Protein AF-A0A0S8E858-F1 (afdb_monomer_lite)

pLDDT: mean 87.92, std 16.86, range [40.94, 98.69]

Structure (mmCIF, N/CA/C/O backbone):
data_AF-A0A0S8E858-F1
#
_entry.id   AF-A0A0S8E858-F1
#
loop_
_atom_site.group_PDB
_atom_site.id
_atom_site.type_symbol
_atom_site.label_atom_id
_atom_site.label_alt_id
_atom_site.label_comp_id
_atom_site.label_asym_id
_atom_site.label_entity_id
_atom_site.label_seq_id
_atom_site.pdbx_PDB_ins_code
_atom_site.Cartn_x
_atom_site.Cartn_y
_atom_site.Cartn_z
_atom_site.occupancy
_atom_site.B_iso_or_equiv
_atom_site.auth_seq_id
_atom_site.auth_comp_id
_atom_site.auth_asym_id
_atom_site.auth_atom_id
_atom_site.pdbx_PDB_model_num
ATOM 1 N N . MET A 1 1 ? -6.297 26.093 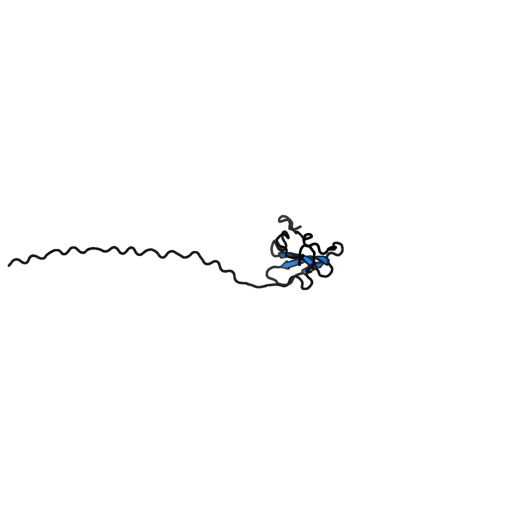101.842 1.00 42.41 1 MET A N 1
ATOM 2 C CA . MET A 1 1 ? -5.164 25.471 101.126 1.00 42.41 1 MET A CA 1
ATOM 3 C C . MET A 1 1 ? -5.363 25.752 99.640 1.00 42.41 1 MET A C 1
ATOM 5 O O . MET A 1 1 ? -6.339 25.282 99.077 1.00 42.41 1 MET A O 1
ATOM 9 N N . ARG A 1 2 ? -4.563 26.661 99.063 1.00 40.94 2 ARG A N 1
ATOM 10 C CA . ARG A 1 2 ? -4.652 27.088 97.653 1.00 40.94 2 ARG A CA 1
ATOM 11 C C . ARG A 1 2 ? -3.874 26.099 96.784 1.00 40.94 2 ARG A C 1
ATOM 13 O O . ARG A 1 2 ? -2.718 25.838 97.096 1.00 40.94 2 ARG A O 1
ATOM 20 N N . LEU A 1 3 ? -4.465 25.610 95.697 1.00 43.00 3 LEU A N 1
ATOM 21 C CA . LEU A 1 3 ? -3.746 24.898 94.638 1.00 43.00 3 LEU A CA 1
ATOM 22 C C . LEU A 1 3 ? -4.048 25.580 93.300 1.00 43.00 3 LEU A C 1
ATOM 24 O O . LEU A 1 3 ? -5.160 25.518 92.786 1.00 43.00 3 LEU A O 1
ATOM 28 N N . ASN A 1 4 ? -3.035 26.281 92.789 1.00 42.19 4 ASN A N 1
ATOM 29 C CA . ASN A 1 4 ? -3.003 26.901 91.470 1.00 42.19 4 ASN A CA 1
ATOM 30 C C . ASN A 1 4 ? -2.772 25.813 90.408 1.00 42.19 4 ASN A C 1
ATOM 32 O O . ASN A 1 4 ? -1.700 25.208 90.382 1.00 42.19 4 ASN A O 1
ATOM 36 N N . GLY A 1 5 ? -3.734 25.596 89.511 1.00 45.38 5 GLY A N 1
ATOM 37 C CA . GLY A 1 5 ? -3.551 24.784 88.306 1.00 45.38 5 GLY A CA 1
ATOM 38 C C . GLY A 1 5 ? -3.101 25.661 87.139 1.00 45.38 5 GLY A C 1
ATOM 39 O O . GLY A 1 5 ? -3.844 26.533 86.699 1.00 45.38 5 GLY A O 1
ATOM 40 N N . LYS A 1 6 ? -1.871 25.461 86.656 1.00 45.91 6 LYS A N 1
ATOM 41 C CA . LYS A 1 6 ? -1.329 26.135 85.466 1.00 45.91 6 LYS A CA 1
ATOM 42 C C . LYS A 1 6 ? -2.071 25.639 84.216 1.00 45.91 6 LYS A C 1
ATOM 44 O O . LYS A 1 6 ? -2.091 24.437 83.969 1.00 45.91 6 LYS A O 1
ATOM 49 N N . LEU A 1 7 ? -2.636 26.549 83.417 1.00 46.62 7 LEU A N 1
ATOM 50 C CA . LEU A 1 7 ? -3.101 26.233 82.063 1.00 46.62 7 LEU A CA 1
ATOM 51 C C . LEU A 1 7 ? -1.883 25.976 81.163 1.00 46.62 7 LEU A C 1
ATOM 53 O O . LEU A 1 7 ? -1.105 26.891 80.896 1.00 46.62 7 LEU A O 1
ATOM 57 N N . ALA A 1 8 ? -1.713 24.737 80.705 1.00 49.47 8 ALA A N 1
ATOM 58 C CA . ALA A 1 8 ? -0.777 24.396 79.640 1.00 49.47 8 ALA A CA 1
ATOM 59 C C . ALA A 1 8 ? -1.490 24.577 78.289 1.00 49.47 8 ALA A C 1
ATOM 61 O O . ALA A 1 8 ? -2.446 23.865 77.988 1.00 49.47 8 ALA A O 1
ATOM 62 N N . GLY A 1 9 ? -1.056 25.562 77.500 1.00 46.19 9 GLY A N 1
ATOM 63 C CA . GLY A 1 9 ? -1.545 25.776 76.138 1.00 46.19 9 GLY A CA 1
ATOM 64 C C . GLY A 1 9 ? -1.097 24.639 75.220 1.00 46.19 9 GLY A C 1
ATOM 65 O O . GLY A 1 9 ? 0.095 24.357 75.114 1.00 46.19 9 GLY A O 1
ATOM 66 N N . ILE A 1 10 ? -2.055 23.978 74.573 1.00 56.50 10 ILE A N 1
ATOM 67 C CA . ILE A 1 10 ? -1.805 22.924 73.588 1.00 56.50 10 ILE A CA 1
ATOM 68 C C . ILE A 1 10 ? -1.491 23.596 72.248 1.00 56.50 10 ILE A C 1
ATOM 70 O O . ILE A 1 10 ? -2.336 24.277 71.671 1.00 56.50 10 ILE A O 1
ATOM 74 N N . LEU A 1 11 ? -0.268 23.403 71.758 1.00 46.50 11 LEU A N 1
ATOM 75 C CA . LEU A 1 11 ? 0.153 23.790 70.415 1.00 46.50 11 LEU A CA 1
ATOM 76 C C . LEU A 1 11 ? -0.485 22.810 69.414 1.00 46.50 11 LEU A C 1
ATOM 78 O O . LEU A 1 11 ? -0.057 21.661 69.312 1.00 46.50 11 LEU A O 1
ATOM 82 N N . GLN A 1 12 ? -1.533 23.228 68.701 1.00 49.75 12 GLN A N 1
ATOM 83 C CA . GLN A 1 12 ? -2.085 22.438 67.598 1.00 49.75 12 GLN A CA 1
ATOM 84 C C . GLN A 1 12 ? -1.140 22.516 66.394 1.00 49.75 12 GLN A C 1
ATOM 86 O O . GLN A 1 12 ? -1.041 23.540 65.721 1.00 49.75 12 GLN A O 1
ATOM 91 N N . LEU A 1 13 ? -0.438 21.414 66.130 1.00 47.97 13 LEU A N 1
ATOM 92 C CA . LEU A 1 13 ? 0.310 21.202 64.898 1.00 47.97 13 LEU A CA 1
ATOM 93 C C . LEU A 1 13 ? -0.673 20.751 63.808 1.00 47.97 13 LEU A C 1
ATOM 95 O O . LEU A 1 13 ? -1.079 19.590 63.769 1.00 47.97 13 LEU A O 1
ATOM 99 N N . THR A 1 14 ? -1.082 21.668 62.935 1.00 58.53 14 THR A N 1
ATOM 100 C CA . THR A 1 14 ? -1.925 21.338 61.781 1.00 58.53 14 THR A CA 1
ATOM 101 C C . THR A 1 14 ? -1.076 20.634 60.724 1.00 58.53 14 THR A C 1
ATOM 103 O O . THR A 1 14 ? -0.283 21.263 60.025 1.00 58.53 14 THR A O 1
ATOM 106 N N . LEU A 1 15 ? -1.225 19.314 60.615 1.00 56.78 15 LEU A N 1
ATOM 107 C CA . LEU A 1 15 ? -0.598 18.520 59.564 1.00 56.78 15 LEU A CA 1
ATOM 108 C C . LEU A 1 15 ? -1.357 18.761 58.246 1.00 56.78 15 LEU A C 1
ATOM 110 O O . LEU A 1 15 ? -2.471 18.273 58.062 1.00 56.78 15 LEU A O 1
ATOM 114 N N . LEU A 1 16 ? -0.768 19.532 57.330 1.00 61.25 16 LEU A N 1
ATOM 115 C CA . LEU A 1 16 ? -1.244 19.640 55.949 1.00 61.25 16 LEU A CA 1
ATOM 116 C C . LEU A 1 16 ? -0.956 18.312 55.239 1.00 61.25 16 LEU A C 1
ATOM 118 O O . LEU A 1 16 ? 0.151 18.079 54.758 1.00 61.25 16 LEU A O 1
ATOM 122 N N . ILE A 1 17 ? -1.948 17.423 55.196 1.00 67.69 17 ILE A N 1
ATOM 123 C CA . ILE A 1 17 ? -1.894 16.227 54.356 1.00 67.69 17 ILE A CA 1
ATOM 124 C C . ILE A 1 17 ? -2.017 16.710 52.908 1.00 67.69 17 ILE A C 1
ATOM 126 O O . ILE A 1 17 ? -3.101 17.071 52.451 1.00 67.69 17 ILE A O 1
ATOM 130 N N . GLY A 1 18 ? -0.889 16.778 52.199 1.00 65.88 18 GLY A N 1
ATOM 131 C CA . GLY A 1 18 ? -0.877 17.058 50.768 1.00 65.88 18 GLY A CA 1
ATOM 132 C C . GLY A 1 18 ? -1.709 16.007 50.037 1.00 65.88 18 GLY A C 1
ATOM 133 O O . GLY A 1 18 ? -1.444 14.813 50.168 1.00 65.88 18 GLY A O 1
ATOM 134 N N . ALA A 1 19 ? -2.733 16.441 49.299 1.00 71.44 19 ALA A N 1
ATOM 135 C CA . ALA A 1 19 ? -3.526 15.539 48.476 1.00 71.44 19 ALA A CA 1
ATOM 136 C C . ALA A 1 19 ? -2.595 14.786 47.505 1.00 71.44 19 ALA A C 1
ATOM 138 O O . ALA A 1 19 ? -1.725 15.420 46.894 1.00 71.44 19 ALA A O 1
ATOM 139 N N . PRO A 1 20 ? -2.740 13.457 47.350 1.00 66.75 20 PRO A N 1
ATOM 140 C CA . PRO A 1 20 ? -1.937 12.718 46.393 1.00 66.75 20 PRO A CA 1
ATOM 141 C C . PRO A 1 20 ? -2.198 13.295 45.002 1.00 66.75 20 PRO A C 1
ATOM 143 O O . PRO A 1 20 ? -3.338 13.379 44.544 1.00 66.75 20 PRO A O 1
ATOM 146 N N . ARG A 1 21 ? -1.131 13.729 44.332 1.00 72.12 21 ARG A N 1
ATOM 147 C CA . ARG A 1 21 ? -1.198 14.142 42.933 1.00 72.12 21 ARG A CA 1
ATOM 148 C C . ARG A 1 21 ? -1.576 12.899 42.127 1.00 72.12 21 ARG A C 1
ATOM 150 O O . ARG A 1 21 ? -0.797 11.949 42.101 1.00 72.12 21 ARG A O 1
ATOM 157 N N . LEU A 1 22 ? -2.755 12.885 41.499 1.00 71.69 22 LEU A N 1
ATOM 158 C CA . LEU A 1 22 ? -3.079 11.843 40.524 1.00 71.69 22 LEU A CA 1
ATOM 159 C C . LEU A 1 22 ? -1.981 11.866 39.453 1.00 71.69 22 LEU A C 1
ATOM 161 O O . LEU A 1 22 ? -1.743 12.904 38.827 1.00 71.69 22 LEU A O 1
ATOM 165 N N . ALA A 1 23 ? -1.284 10.746 39.278 1.00 75.25 23 ALA A N 1
ATOM 166 C CA . ALA A 1 23 ? -0.410 10.575 38.130 1.00 75.25 23 ALA A CA 1
ATOM 167 C C . ALA A 1 23 ? -1.260 10.706 36.851 1.00 75.25 23 ALA A C 1
ATOM 169 O O . ALA A 1 23 ? -2.421 10.280 36.860 1.00 75.25 23 ALA A O 1
ATOM 170 N N . PRO A 1 24 ? -0.732 11.303 35.767 1.00 78.19 24 PRO A N 1
ATOM 171 C CA . PRO A 1 24 ? -1.422 11.262 34.485 1.00 78.19 24 PRO A CA 1
ATOM 172 C C . PRO A 1 24 ? -1.713 9.801 34.134 1.00 78.19 24 PRO A C 1
ATOM 174 O O . PRO A 1 24 ? -0.887 8.924 34.397 1.00 78.19 24 PRO A O 1
ATOM 177 N N . ALA A 1 25 ? -2.900 9.538 33.586 1.00 78.50 25 ALA A N 1
ATOM 178 C CA . ALA A 1 25 ? -3.249 8.206 33.116 1.00 78.50 25 ALA A CA 1
ATOM 179 C C . ALA A 1 25 ? -2.159 7.718 32.148 1.00 78.50 25 ALA A C 1
ATOM 181 O O . ALA A 1 25 ? -1.846 8.400 31.172 1.00 78.50 25 ALA A O 1
ATOM 182 N N . ASP A 1 26 ? -1.558 6.568 32.453 1.00 88.00 26 ASP A N 1
ATOM 183 C CA . ASP A 1 26 ? -0.533 5.959 31.609 1.00 88.00 26 ASP A CA 1
ATOM 184 C C . ASP A 1 26 ? -1.204 5.461 30.323 1.00 88.00 26 ASP A C 1
ATOM 186 O O . ASP A 1 26 ? -2.059 4.570 30.363 1.00 88.00 26 ASP A O 1
ATOM 190 N N . PHE A 1 27 ? -0.877 6.076 29.185 1.00 88.56 27 PHE A N 1
ATOM 191 C CA . PHE A 1 27 ? -1.389 5.637 27.894 1.00 88.56 27 PHE A CA 1
ATOM 192 C C . PHE A 1 27 ? -0.734 4.302 27.536 1.00 88.56 27 PHE A C 1
ATOM 194 O O . PHE A 1 27 ? 0.475 4.227 27.318 1.00 88.56 27 PHE A O 1
ATOM 201 N N . ARG A 1 28 ? -1.539 3.239 27.452 1.00 90.56 28 ARG A N 1
ATOM 202 C CA . ARG A 1 28 ? -1.077 1.909 27.047 1.00 90.56 28 ARG A CA 1
ATOM 203 C C . ARG A 1 28 ? -1.684 1.523 25.708 1.00 90.56 28 ARG A C 1
ATOM 205 O O . ARG A 1 28 ? -2.897 1.572 25.535 1.00 90.56 28 ARG A O 1
ATOM 212 N N . ALA A 1 29 ? -0.833 1.062 24.801 1.00 92.44 29 ALA A N 1
ATOM 213 C CA . ALA A 1 29 ? -1.239 0.357 23.597 1.00 92.44 29 ALA A CA 1
ATOM 214 C C . ALA A 1 29 ? -0.875 -1.126 23.743 1.00 92.44 29 ALA A C 1
ATOM 216 O O . ALA A 1 29 ? 0.231 -1.460 24.168 1.00 92.44 29 ALA A O 1
ATOM 217 N N . ALA A 1 30 ? -1.801 -2.011 23.384 1.00 95.31 30 ALA A N 1
ATOM 218 C CA . ALA A 1 30 ? -1.559 -3.443 23.270 1.00 95.31 30 ALA A CA 1
ATOM 219 C C . ALA A 1 30 ? -1.911 -3.886 21.848 1.00 95.31 30 ALA A C 1
ATOM 221 O O . ALA A 1 30 ? -2.915 -3.445 21.287 1.00 95.31 30 ALA A O 1
ATOM 222 N N . LYS A 1 31 ? -1.088 -4.756 21.255 1.00 93.56 31 LYS A N 1
ATOM 223 C CA . LYS A 1 31 ? -1.401 -5.351 19.954 1.00 93.56 31 LYS A CA 1
ATOM 224 C C . LYS A 1 31 ? -2.622 -6.258 20.117 1.00 93.56 31 LYS A C 1
ATOM 226 O O . LYS A 1 31 ? -2.572 -7.209 20.890 1.00 93.56 31 LYS A O 1
ATOM 231 N N . VAL A 1 32 ? -3.689 -5.965 19.378 1.00 92.12 32 VAL A N 1
ATOM 232 C CA . VAL A 1 32 ? -4.923 -6.773 19.378 1.00 92.12 32 VAL A CA 1
ATOM 233 C C . VAL A 1 32 ? -4.918 -7.861 18.304 1.00 92.12 32 VAL A C 1
ATOM 235 O O . VAL A 1 32 ? -5.616 -8.857 18.442 1.00 92.12 32 VAL A O 1
ATOM 238 N N . GLY A 1 33 ? -4.110 -7.692 17.256 1.00 92.12 33 GLY A N 1
ATOM 239 C CA . GLY A 1 33 ? -3.992 -8.633 16.149 1.00 92.12 33 GLY A CA 1
ATOM 240 C C . GLY A 1 33 ? -3.175 -8.053 15.000 1.00 92.12 33 GLY A C 1
ATOM 241 O O . GLY A 1 33 ? -2.713 -6.909 15.061 1.00 92.12 33 GLY A O 1
ATOM 242 N N . ASP A 1 34 ? -2.980 -8.859 13.968 1.00 94.06 34 ASP A N 1
ATOM 243 C CA . ASP A 1 34 ? -2.456 -8.472 12.667 1.00 94.06 34 ASP A CA 1
ATOM 244 C C . ASP A 1 34 ? -3.017 -9.383 11.573 1.00 94.06 34 ASP A C 1
ATOM 246 O O . ASP A 1 34 ? -3.494 -10.485 11.819 1.00 94.06 34 ASP A O 1
ATOM 250 N N . SER A 1 35 ? -2.958 -8.893 10.341 1.00 95.50 35 SER A N 1
ATOM 251 C CA . SER A 1 35 ? -3.369 -9.636 9.155 1.00 95.50 35 SER A CA 1
ATOM 252 C C . SER A 1 35 ? -2.362 -9.377 8.046 1.00 95.50 35 SER A C 1
ATOM 254 O O . SER A 1 35 ? -1.986 -8.222 7.828 1.00 95.50 35 SER A O 1
ATOM 256 N N . LEU A 1 36 ? -1.961 -10.416 7.317 1.00 96.56 36 LEU A N 1
ATOM 257 C CA . LEU A 1 36 ? -1.119 -10.266 6.134 1.00 96.56 36 LEU A CA 1
ATOM 258 C C . LEU A 1 36 ? -1.983 -9.850 4.937 1.00 96.56 36 LEU A C 1
ATOM 260 O O . LEU A 1 36 ? -2.879 -10.594 4.545 1.00 96.56 36 LEU A O 1
ATOM 264 N N . VAL A 1 37 ? -1.699 -8.681 4.354 1.00 97.94 37 VAL A N 1
ATOM 265 C CA . VAL A 1 37 ? -2.428 -8.165 3.179 1.00 97.94 37 VAL A CA 1
ATOM 266 C C . VAL A 1 37 ? -2.207 -9.069 1.968 1.00 97.94 37 VAL A C 1
ATOM 268 O O . VAL A 1 37 ? -3.155 -9.620 1.417 1.00 97.94 37 VAL A O 1
ATOM 271 N N . ASP A 1 38 ? -0.945 -9.245 1.573 1.00 98.12 38 ASP A N 1
ATOM 272 C CA . ASP A 1 38 ? -0.543 -10.103 0.462 1.00 98.12 38 ASP A CA 1
ATOM 273 C C . ASP A 1 38 ? 0.918 -10.531 0.638 1.00 98.12 38 ASP A C 1
ATOM 275 O O . ASP A 1 38 ? 1.814 -9.692 0.735 1.00 98.12 38 ASP A O 1
ATOM 279 N N . ALA A 1 39 ? 1.176 -11.839 0.630 1.00 97.69 39 ALA A N 1
ATOM 280 C CA . ALA A 1 39 ? 2.535 -12.383 0.669 1.00 97.69 39 ALA A CA 1
ATOM 281 C C . ALA A 1 39 ? 3.359 -12.021 -0.581 1.00 97.69 39 ALA A C 1
ATOM 283 O O . ALA A 1 39 ? 4.577 -12.175 -0.586 1.00 97.69 39 ALA A O 1
ATOM 284 N N . ARG A 1 40 ? 2.699 -11.565 -1.653 1.00 97.94 40 ARG A N 1
ATOM 285 C CA . ARG A 1 40 ? 3.330 -11.133 -2.901 1.00 97.94 40 ARG A CA 1
ATOM 286 C C . ARG A 1 40 ? 3.629 -9.637 -2.946 1.00 97.94 40 ARG A C 1
ATOM 288 O O . ARG A 1 40 ? 4.046 -9.180 -4.003 1.00 97.94 40 ARG A O 1
ATOM 295 N N . ALA A 1 41 ? 3.401 -8.866 -1.883 1.00 97.81 41 ALA A N 1
ATOM 296 C CA . ALA A 1 41 ? 3.738 -7.444 -1.888 1.00 97.81 41 ALA A CA 1
ATOM 297 C C . ALA A 1 41 ? 5.234 -7.238 -2.196 1.00 97.81 41 ALA A C 1
ATOM 299 O O . ALA A 1 41 ? 6.102 -7.898 -1.623 1.00 97.81 41 ALA A O 1
ATOM 300 N N . LEU A 1 42 ? 5.531 -6.344 -3.138 1.00 97.50 42 LEU A N 1
ATOM 301 C CA . LEU A 1 42 ? 6.882 -6.115 -3.635 1.00 97.50 42 LEU A CA 1
ATOM 302 C C . LEU A 1 42 ? 7.721 -5.312 -2.640 1.00 97.50 42 LEU A C 1
ATOM 304 O O . LEU A 1 42 ? 7.260 -4.335 -2.047 1.00 97.50 42 LEU A O 1
ATOM 308 N N . THR A 1 43 ? 8.998 -5.668 -2.558 1.00 96.00 43 THR A N 1
ATOM 309 C CA . THR A 1 43 ? 10.062 -4.744 -2.167 1.00 96.00 43 THR A CA 1
ATOM 310 C C . THR A 1 43 ? 11.056 -4.620 -3.315 1.00 96.00 43 THR A C 1
ATOM 312 O O . THR A 1 43 ? 11.122 -5.500 -4.174 1.00 96.00 43 THR A O 1
ATOM 315 N N . ILE A 1 44 ? 11.823 -3.536 -3.351 1.00 96.69 44 ILE A N 1
ATOM 316 C CA . ILE A 1 44 ? 12.772 -3.262 -4.433 1.00 96.69 44 ILE A CA 1
ATOM 317 C C . ILE A 1 44 ? 14.180 -3.053 -3.911 1.00 96.69 44 ILE A C 1
ATOM 319 O O . ILE A 1 44 ? 14.378 -2.724 -2.752 1.00 96.69 44 ILE A O 1
ATOM 323 N N . GLN A 1 45 ? 15.150 -3.170 -4.808 1.00 95.19 45 GLN A N 1
ATOM 324 C CA . GLN A 1 45 ? 16.505 -2.681 -4.604 1.00 95.19 45 GLN A CA 1
ATOM 325 C C . GLN A 1 45 ? 16.757 -1.600 -5.655 1.00 95.19 45 GLN A C 1
ATOM 327 O O . GLN A 1 45 ? 17.030 -1.896 -6.821 1.00 95.19 45 GLN A O 1
ATOM 332 N N . GLY A 1 46 ? 16.548 -0.348 -5.257 1.00 91.38 46 GLY A N 1
ATOM 333 C CA . GLY A 1 46 ? 16.655 0.832 -6.108 1.00 91.38 46 GLY A CA 1
ATOM 334 C C . GLY A 1 46 ? 17.797 1.752 -5.691 1.00 91.38 46 GLY A C 1
ATOM 335 O O . GLY A 1 46 ? 18.318 1.659 -4.579 1.00 91.38 46 GLY A O 1
ATOM 336 N N . GLY A 1 47 ? 18.164 2.684 -6.574 1.00 91.38 47 GLY A N 1
ATOM 337 C CA . GLY A 1 47 ? 19.140 3.736 -6.255 1.00 91.38 47 GLY A CA 1
ATOM 338 C C . GLY A 1 47 ? 18.631 4.745 -5.216 1.00 91.38 47 GLY A C 1
ATOM 339 O O . GLY A 1 47 ? 19.430 5.403 -4.559 1.00 91.38 47 GLY A O 1
ATOM 340 N N . PHE A 1 48 ? 17.309 4.826 -5.041 1.00 88.38 48 PHE A N 1
ATOM 341 C CA . PHE A 1 48 ? 16.634 5.800 -4.179 1.00 88.38 48 PHE A CA 1
ATOM 342 C C . PHE A 1 48 ? 15.933 5.176 -2.963 1.00 88.38 48 PHE A C 1
ATOM 344 O O . PHE A 1 48 ? 15.315 5.885 -2.176 1.00 88.38 48 PHE A O 1
ATOM 351 N N . GLY A 1 49 ? 16.012 3.854 -2.789 1.00 92.50 49 GLY A N 1
ATOM 352 C CA . GLY A 1 49 ? 15.354 3.163 -1.683 1.00 92.50 49 GLY A CA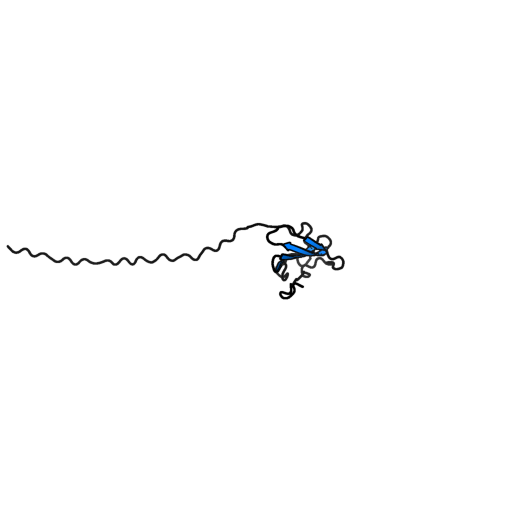 1
ATOM 353 C C . GLY A 1 49 ? 15.377 1.644 -1.822 1.00 92.50 49 GLY A C 1
ATOM 354 O O . GLY A 1 49 ? 15.617 1.102 -2.900 1.00 92.50 49 GLY A O 1
ATOM 355 N N . GLN A 1 50 ? 15.135 0.961 -0.704 1.00 94.56 50 GLN A N 1
ATOM 356 C CA . GLN A 1 50 ? 15.114 -0.508 -0.610 1.00 94.56 50 GLN A CA 1
ATOM 357 C C . GLN A 1 50 ? 13.693 -1.069 -0.414 1.00 94.56 50 GLN A C 1
ATOM 359 O O . GLN A 1 50 ? 13.510 -2.228 -0.045 1.00 94.56 50 GLN A O 1
ATOM 364 N N . CYS A 1 51 ? 12.679 -0.231 -0.618 1.00 95.69 51 CYS A N 1
ATOM 365 C CA . CYS A 1 51 ? 11.266 -0.577 -0.561 1.00 95.69 51 CYS A CA 1
ATOM 366 C C . CYS A 1 51 ? 10.467 0.379 -1.456 1.00 95.69 51 CYS A C 1
ATOM 368 O O . CYS A 1 51 ? 10.947 1.456 -1.804 1.00 95.69 51 CYS A O 1
ATOM 370 N N . ILE A 1 52 ? 9.271 -0.053 -1.856 1.00 96.69 52 ILE A N 1
ATOM 371 C CA . ILE A 1 52 ? 8.334 0.744 -2.667 1.00 96.69 52 ILE A CA 1
ATOM 372 C C . ILE A 1 52 ? 6.973 0.904 -1.979 1.00 96.69 52 ILE A C 1
ATOM 374 O O . ILE A 1 52 ? 6.331 1.941 -2.098 1.00 96.69 52 ILE A O 1
ATOM 378 N N . ASN A 1 53 ? 6.551 -0.103 -1.214 1.00 97.25 53 ASN A N 1
ATOM 379 C CA . ASN A 1 53 ? 5.307 -0.090 -0.455 1.00 97.25 53 ASN A CA 1
ATOM 380 C C . ASN A 1 53 ? 5.561 0.354 0.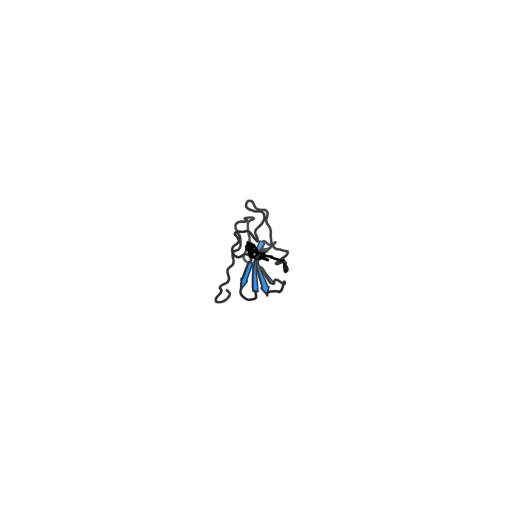991 1.00 97.25 53 ASN A C 1
ATOM 382 O O . ASN A 1 53 ? 6.562 -0.045 1.589 1.00 97.25 53 ASN A O 1
ATOM 386 N N . GLY A 1 54 ? 4.641 1.126 1.572 1.00 94.81 54 GLY A N 1
ATOM 387 C CA . GLY A 1 54 ? 4.687 1.525 2.983 1.00 94.81 54 GLY A CA 1
ATOM 388 C C . GLY A 1 54 ? 5.746 2.580 3.308 1.00 94.81 54 GLY A C 1
ATOM 389 O O . GLY A 1 54 ? 6.203 2.664 4.448 1.00 94.81 54 GLY A O 1
ATOM 390 N N . LEU A 1 55 ? 6.167 3.369 2.317 1.00 95.69 55 LEU A N 1
ATOM 391 C CA . LEU A 1 55 ? 7.073 4.498 2.532 1.00 95.69 55 LEU A CA 1
ATOM 392 C C . LEU A 1 55 ? 6.378 5.602 3.336 1.00 95.69 55 LEU A C 1
ATOM 394 O O . LEU A 1 55 ? 5.175 5.813 3.210 1.00 95.69 55 LEU A O 1
ATOM 398 N N . SER A 1 56 ? 7.140 6.346 4.141 1.00 94.56 56 SER A N 1
ATOM 399 C CA . SER A 1 56 ? 6.596 7.372 5.050 1.00 94.56 56 SER A CA 1
ATOM 400 C C . SER A 1 56 ? 5.849 8.506 4.343 1.00 94.56 56 SER A C 1
ATOM 402 O O . SER A 1 56 ? 5.026 9.175 4.959 1.00 94.56 56 SER A O 1
ATOM 404 N N . PHE A 1 57 ? 6.144 8.724 3.062 1.00 94.94 57 PHE A N 1
ATOM 405 C CA . PHE A 1 57 ? 5.499 9.716 2.206 1.00 94.94 57 PHE A CA 1
ATOM 406 C C . PHE A 1 57 ? 4.448 9.112 1.261 1.00 94.94 57 PHE A C 1
ATOM 408 O O . PHE A 1 57 ? 3.885 9.841 0.448 1.00 94.94 57 PHE A O 1
ATOM 415 N N . GLN A 1 58 ? 4.171 7.804 1.342 1.00 97.12 58 GLN A N 1
ATOM 416 C CA . GLN A 1 58 ? 3.032 7.208 0.649 1.00 97.12 58 GLN A CA 1
ATOM 417 C C . GLN A 1 58 ? 1.751 7.742 1.296 1.00 97.12 58 GLN A C 1
ATOM 419 O O . GLN A 1 58 ? 1.440 7.405 2.441 1.00 97.12 58 GLN A O 1
ATOM 424 N N . GLN A 1 59 ? 1.027 8.600 0.579 1.00 97.00 59 GLN A N 1
ATOM 425 C CA . GLN A 1 59 ? -0.191 9.197 1.112 1.00 97.00 59 GLN A CA 1
ATOM 426 C C . GLN A 1 59 ? -1.275 8.127 1.171 1.00 97.00 59 GLN A C 1
ATOM 428 O O . GLN A 1 59 ? -1.592 7.504 0.159 1.00 97.00 59 GLN A O 1
ATOM 433 N N . ASP A 1 60 ? -1.817 7.911 2.369 1.00 94.94 60 ASP A N 1
ATOM 434 C CA . ASP A 1 60 ? -2.964 7.031 2.578 1.00 94.94 60 ASP A CA 1
ATOM 435 C C . ASP A 1 60 ? -2.716 5.572 2.135 1.00 94.94 60 ASP A C 1
ATOM 437 O O . ASP A 1 60 ? -3.550 4.919 1.509 1.00 94.94 60 ASP A O 1
ATOM 441 N N . ALA A 1 61 ? -1.552 5.024 2.516 1.00 93.25 61 ALA A N 1
ATOM 442 C CA . ALA A 1 61 ? -1.184 3.623 2.266 1.00 93.25 61 ALA A CA 1
ATOM 443 C C . ALA A 1 61 ? -2.209 2.612 2.823 1.00 93.25 61 ALA A C 1
ATOM 445 O O . ALA A 1 61 ? -2.374 1.518 2.278 1.00 93.25 61 ALA A O 1
ATOM 446 N N . ILE A 1 62 ? -2.895 2.984 3.909 1.00 96.25 62 ILE A N 1
ATOM 447 C CA . ILE A 1 62 ? -4.023 2.259 4.488 1.00 96.25 62 ILE A CA 1
ATOM 448 C C . ILE A 1 62 ? -5.123 3.247 4.881 1.00 96.25 62 ILE A C 1
ATOM 450 O O . ILE A 1 62 ? -4.868 4.206 5.606 1.00 96.25 62 ILE A O 1
ATOM 454 N N . VAL A 1 63 ? -6.349 3.004 4.420 1.00 97.06 63 VAL A N 1
ATOM 455 C CA . VAL A 1 63 ? -7.513 3.868 4.678 1.00 97.06 63 VAL A CA 1
ATOM 456 C C . VAL A 1 63 ? -8.664 3.026 5.194 1.00 97.06 63 VAL A C 1
ATOM 458 O O . VAL A 1 63 ? -8.924 1.942 4.675 1.00 97.06 63 VAL A O 1
ATOM 461 N N . THR A 1 64 ? -9.384 3.528 6.192 1.00 97.31 64 THR A N 1
ATOM 462 C CA . THR A 1 64 ? -10.655 2.945 6.634 1.00 97.31 64 THR A CA 1
ATOM 463 C C . THR A 1 64 ? -11.799 3.846 6.184 1.00 97.31 64 THR A C 1
ATOM 465 O O . THR A 1 64 ? -11.777 5.047 6.444 1.00 97.31 64 THR A O 1
ATOM 468 N N . HIS A 1 65 ? -12.805 3.264 5.535 1.00 97.56 65 HIS A N 1
ATOM 469 C CA . HIS A 1 65 ? -14.045 3.940 5.165 1.00 97.56 65 HIS A CA 1
ATOM 470 C C . HIS A 1 65 ? -15.239 3.019 5.455 1.00 97.56 65 HIS A C 1
ATOM 472 O O . HIS A 1 65 ? -15.344 1.923 4.894 1.00 97.56 65 HIS A O 1
ATOM 478 N N . GLY A 1 66 ? -16.125 3.458 6.355 1.00 96.56 66 GLY A N 1
ATOM 479 C CA . GLY A 1 66 ? -17.178 2.613 6.923 1.00 96.56 66 GLY A CA 1
ATOM 480 C C . GLY A 1 66 ? -16.594 1.371 7.604 1.00 96.56 66 GLY A C 1
ATOM 481 O O . GLY A 1 66 ? -15.561 1.442 8.264 1.00 96.56 66 GLY A O 1
ATOM 482 N N . GLU A 1 67 ? -17.215 0.216 7.371 1.00 97.19 67 GLU A N 1
ATOM 483 C CA . GLU A 1 67 ? -16.776 -1.078 7.919 1.00 97.19 67 GLU A CA 1
ATOM 484 C C . GLU A 1 67 ? -15.603 -1.710 7.148 1.00 97.19 67 GLU A C 1
ATOM 486 O O . GLU A 1 67 ? -15.240 -2.861 7.391 1.00 97.19 67 GLU A O 1
ATOM 491 N N . HIS A 1 68 ? -15.012 -0.997 6.185 1.00 97.88 68 HIS A N 1
ATOM 492 C CA . HIS A 1 68 ? -13.978 -1.541 5.313 1.00 97.88 68 HIS A CA 1
ATOM 493 C C . HIS A 1 68 ? -12.643 -0.826 5.476 1.00 97.88 68 HIS A C 1
ATOM 495 O O . HIS A 1 68 ? -12.575 0.393 5.620 1.00 97.88 68 HIS A O 1
ATOM 501 N N . GLN A 1 69 ? -11.570 -1.603 5.368 1.00 98.06 69 GLN A N 1
ATOM 502 C CA . GLN A 1 69 ? -10.203 -1.109 5.290 1.00 98.06 69 GLN A CA 1
ATOM 503 C C . GLN A 1 69 ? -9.600 -1.446 3.925 1.00 98.06 69 GLN A C 1
ATOM 505 O O . GLN A 1 69 ? -9.824 -2.539 3.399 1.00 98.06 69 GLN A O 1
ATOM 510 N N . TYR A 1 70 ? -8.830 -0.512 3.378 1.00 98.31 70 TYR A N 1
ATOM 511 C CA . TYR A 1 70 ? -8.268 -0.531 2.034 1.00 98.31 70 TYR A CA 1
ATOM 512 C C . TYR A 1 70 ? -6.755 -0.335 2.092 1.00 98.31 70 TYR A C 1
ATOM 514 O O . TYR A 1 70 ? -6.276 0.444 2.912 1.00 98.31 70 TYR A O 1
ATOM 522 N N . VAL A 1 71 ? -6.014 -1.020 1.221 1.00 98.44 71 VAL A N 1
ATOM 523 C CA . VAL A 1 71 ? -4.555 -0.885 1.072 1.00 98.44 71 VAL A CA 1
ATOM 524 C C . VAL A 1 71 ? -4.201 -0.866 -0.409 1.00 98.44 71 VAL A C 1
ATOM 526 O O . VAL A 1 71 ? -4.648 -1.742 -1.153 1.00 98.44 71 VAL A O 1
ATOM 529 N N . ALA A 1 72 ? -3.367 0.088 -0.821 1.00 97.81 72 ALA A N 1
ATOM 530 C CA . ALA A 1 72 ? -2.830 0.173 -2.176 1.00 97.81 72 ALA A CA 1
ATOM 531 C C . ALA A 1 72 ? -1.318 -0.109 -2.180 1.00 9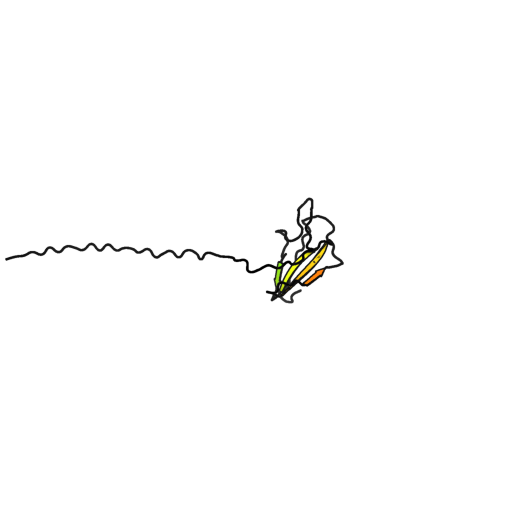7.81 72 ALA A C 1
ATOM 533 O O . ALA A 1 72 ? -0.567 0.452 -1.378 1.00 97.81 72 ALA A O 1
ATOM 534 N N . TYR A 1 73 ? -0.875 -1.012 -3.055 1.00 98.25 73 TYR A N 1
ATOM 535 C CA . TYR A 1 73 ? 0.508 -1.500 -3.091 1.00 98.25 73 TYR A CA 1
ATOM 536 C C . TYR A 1 73 ? 0.869 -2.077 -4.468 1.00 98.25 73 TYR A C 1
ATOM 538 O O . TYR A 1 73 ? -0.014 -2.398 -5.260 1.00 98.25 73 TYR A O 1
ATOM 546 N N . TYR A 1 74 ? 2.160 -2.251 -4.745 1.00 98.19 74 TYR A N 1
ATOM 547 C CA . TYR A 1 74 ? 2.645 -3.043 -5.877 1.00 98.19 74 TYR A CA 1
ATOM 548 C C . TYR A 1 74 ? 2.935 -4.485 -5.465 1.00 98.19 74 TYR A C 1
ATOM 550 O O . TYR A 1 74 ? 3.559 -4.715 -4.425 1.00 98.19 74 TYR A O 1
ATOM 558 N N . ASP A 1 75 ? 2.548 -5.459 -6.288 1.00 98.12 75 ASP A N 1
ATOM 559 C CA . ASP A 1 75 ? 2.904 -6.866 -6.075 1.00 98.12 75 ASP A CA 1
ATOM 560 C C . ASP A 1 75 ? 4.198 -7.283 -6.795 1.00 98.12 75 ASP A C 1
ATOM 562 O O . ASP A 1 75 ? 4.809 -6.521 -7.541 1.00 98.12 75 ASP A O 1
ATOM 566 N N . ALA A 1 76 ? 4.630 -8.524 -6.576 1.00 97.31 76 ALA A N 1
ATOM 567 C CA . ALA A 1 76 ? 5.853 -9.095 -7.131 1.00 97.31 76 ALA A CA 1
ATOM 568 C C . ALA A 1 76 ? 5.866 -9.183 -8.669 1.00 97.31 76 ALA A C 1
ATOM 570 O O . ALA A 1 76 ? 6.934 -9.342 -9.253 1.00 97.31 76 ALA A O 1
ATOM 571 N N . ASN A 1 77 ? 4.706 -9.077 -9.330 1.00 97.19 77 ASN A N 1
ATOM 572 C CA . ASN A 1 77 ? 4.622 -8.940 -10.786 1.00 97.19 77 ASN A CA 1
ATOM 573 C C . ASN A 1 77 ? 4.656 -7.473 -11.225 1.00 97.19 77 ASN A C 1
ATOM 575 O O . ASN A 1 77 ? 4.407 -7.194 -12.393 1.00 97.19 77 ASN A O 1
ATOM 579 N N . ARG A 1 78 ? 4.960 -6.560 -10.298 1.00 97.50 78 ARG A N 1
ATOM 580 C CA . ARG A 1 78 ? 5.064 -5.116 -10.499 1.00 97.50 78 ARG A CA 1
ATOM 581 C C . ARG A 1 78 ? 3.731 -4.466 -10.875 1.00 97.50 78 ARG A C 1
ATOM 583 O O . ARG A 1 78 ? 3.739 -3.397 -11.463 1.00 97.50 78 ARG A O 1
ATOM 590 N N . ARG A 1 79 ? 2.597 -5.063 -10.495 1.00 98.12 79 ARG A N 1
ATOM 591 C CA . ARG A 1 79 ? 1.260 -4.522 -10.792 1.00 98.12 79 ARG A CA 1
ATOM 592 C C . ARG A 1 79 ? 0.731 -3.681 -9.652 1.00 98.12 79 ARG A C 1
ATOM 594 O O . ARG A 1 79 ? 0.919 -4.048 -8.490 1.00 98.12 79 ARG A O 1
ATOM 601 N N . VAL A 1 80 ? -0.014 -2.628 -9.977 1.00 98.00 80 VAL A N 1
ATOM 602 C CA . VAL A 1 80 ? -0.844 -1.928 -8.988 1.00 98.00 80 VAL A CA 1
ATOM 603 C C . VAL A 1 80 ? -1.888 -2.898 -8.429 1.00 98.00 80 VAL A C 1
ATOM 605 O O . VAL A 1 80 ? -2.552 -3.631 -9.168 1.00 98.00 80 VAL A O 1
ATOM 608 N N . CYS A 1 81 ? -2.033 -2.911 -7.108 1.00 98.38 81 CYS A N 1
ATOM 609 C CA . CYS A 1 81 ? -2.974 -3.749 -6.383 1.00 98.38 81 CYS A CA 1
ATOM 610 C C . CYS A 1 81 ? -3.791 -2.911 -5.398 1.00 98.38 81 CYS A C 1
ATOM 612 O O . CYS A 1 81 ? -3.243 -2.073 -4.682 1.00 98.38 81 CYS A O 1
ATOM 614 N N . LEU A 1 82 ? -5.093 -3.193 -5.324 1.00 98.00 82 LEU A N 1
ATOM 615 C CA . LEU A 1 82 ? -6.000 -2.663 -4.308 1.00 98.00 82 LEU A CA 1
ATOM 616 C C . LEU A 1 82 ? -6.556 -3.827 -3.490 1.00 98.00 82 LEU A C 1
ATOM 618 O O . LEU A 1 82 ? -7.266 -4.690 -4.016 1.00 98.00 82 LEU A O 1
ATOM 622 N N . ALA A 1 83 ? -6.233 -3.856 -2.202 1.00 98.50 83 ALA A N 1
ATOM 623 C CA . ALA A 1 83 ? -6.772 -4.817 -1.255 1.00 98.50 83 ALA A CA 1
ATOM 624 C C . ALA A 1 83 ? -7.875 -4.183 -0.405 1.00 98.50 83 ALA A C 1
ATOM 626 O O . ALA A 1 83 ? -7.763 -3.030 0.004 1.00 98.50 83 ALA A O 1
ATOM 627 N N . ARG A 1 84 ? -8.920 -4.956 -0.096 1.00 98.44 84 ARG A N 1
ATOM 628 C CA . ARG A 1 84 ? -10.000 -4.578 0.821 1.00 98.44 84 ARG A CA 1
ATOM 629 C C . ARG A 1 84 ? -10.315 -5.703 1.798 1.00 98.44 84 ARG A C 1
ATOM 631 O O . ARG A 1 84 ? -10.410 -6.863 1.391 1.00 98.44 84 ARG A O 1
ATOM 638 N N . ARG A 1 85 ? -10.575 -5.357 3.055 1.00 98.19 85 ARG A N 1
ATOM 639 C CA . ARG A 1 85 ? -11.183 -6.249 4.052 1.00 98.19 85 ARG A CA 1
ATOM 640 C C . ARG A 1 85 ? -12.338 -5.569 4.774 1.00 98.19 85 ARG A C 1
ATOM 642 O O . ARG A 1 85 ? -12.400 -4.346 4.817 1.00 98.19 85 ARG A O 1
ATOM 649 N N . GLU A 1 86 ? -13.230 -6.373 5.330 1.00 97.94 86 GLU A N 1
ATOM 650 C CA . GLU A 1 86 ? -14.258 -5.935 6.277 1.00 97.94 86 GLU A CA 1
ATOM 651 C C . GLU A 1 86 ? -13.681 -6.043 7.694 1.00 97.94 86 GLU A C 1
ATOM 653 O O . GLU A 1 86 ? -13.026 -7.035 8.010 1.00 97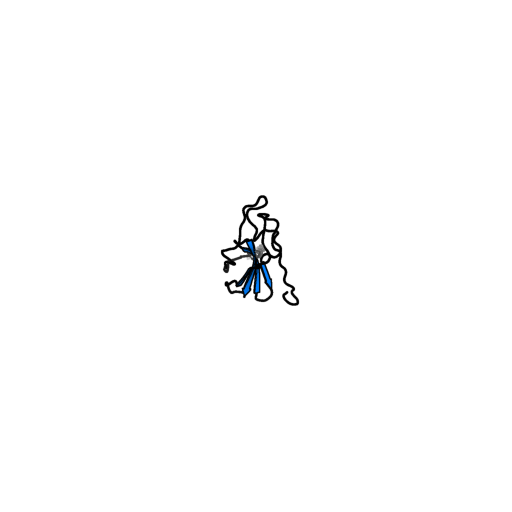.94 86 GLU A O 1
ATOM 658 N N . LEU A 1 87 ? -13.876 -5.043 8.546 1.00 96.06 87 LEU A N 1
ATOM 659 C CA . LEU A 1 87 ? -13.420 -5.083 9.934 1.00 96.06 87 LEU A CA 1
ATOM 660 C C . LEU A 1 87 ? -14.427 -5.861 10.806 1.00 96.06 87 LEU A C 1
ATOM 662 O O . LEU A 1 87 ? -15.626 -5.791 10.561 1.00 96.06 87 LEU A O 1
ATOM 666 N N . PRO A 1 88 ? -13.976 -6.621 11.822 1.00 94.56 88 PRO A N 1
ATOM 667 C CA . PRO A 1 88 ? -12.589 -6.875 12.217 1.00 94.56 88 PRO A CA 1
ATOM 668 C C . PRO A 1 88 ? -11.982 -8.113 11.526 1.00 94.56 88 PRO A C 1
ATOM 670 O O . PRO A 1 88 ? -11.050 -8.705 12.057 1.00 94.56 88 PRO A O 1
ATOM 673 N N . GLN A 1 89 ? -12.526 -8.566 10.393 1.00 94.81 89 GLN A N 1
ATOM 674 C CA . GLN A 1 89 ? -12.058 -9.787 9.731 1.00 94.81 89 GLN A CA 1
ATOM 675 C C . GLN A 1 89 ? -10.615 -9.618 9.227 1.00 94.81 89 GLN A C 1
ATOM 677 O O . GLN A 1 89 ? -10.188 -8.526 8.864 1.00 94.81 89 GLN A O 1
ATOM 682 N N . ASP A 1 90 ? -9.863 -10.714 9.124 1.00 94.69 90 ASP A N 1
ATOM 683 C CA . ASP A 1 90 ? -8.461 -10.666 8.672 1.00 94.69 90 ASP A CA 1
ATOM 684 C C . ASP A 1 90 ? -8.277 -10.981 7.185 1.00 94.69 90 ASP A C 1
ATOM 686 O O . ASP A 1 90 ? -7.187 -10.828 6.633 1.00 94.69 90 ASP A O 1
ATOM 690 N N . ARG A 1 91 ? -9.339 -11.426 6.505 1.00 97.12 91 ARG A N 1
ATOM 691 C CA . ARG A 1 91 ? -9.247 -11.862 5.112 1.00 97.12 91 ARG A CA 1
ATOM 692 C C . ARG A 1 91 ? -9.335 -10.684 4.145 1.00 97.12 91 ARG A C 1
ATOM 694 O O . ARG A 1 91 ? -10.399 -10.091 3.969 1.00 97.12 91 ARG A O 1
ATOM 701 N N . TRP A 1 92 ? -8.245 -10.456 3.423 1.00 98.50 92 TRP A N 1
ATOM 702 C CA . TRP A 1 92 ? -8.166 -9.492 2.331 1.00 98.50 92 TRP A CA 1
ATOM 703 C C . TRP A 1 92 ? -8.678 -10.070 1.008 1.00 98.50 92 TRP A C 1
ATOM 705 O O . TRP A 1 92 ? -8.412 -11.221 0.655 1.00 98.50 92 TRP A O 1
ATOM 715 N N . ARG A 1 93 ? -9.411 -9.252 0.252 1.00 98.62 93 ARG A N 1
ATOM 716 C CA . ARG A 1 93 ? -9.732 -9.469 -1.165 1.00 98.62 93 ARG A CA 1
ATOM 717 C C . ARG A 1 93 ? -8.904 -8.495 -1.987 1.00 98.62 93 ARG A C 1
ATOM 719 O O . ARG A 1 93 ? -8.848 -7.323 -1.635 1.00 98.62 93 ARG A O 1
ATOM 726 N N . ILE A 1 94 ? -8.281 -8.969 -3.060 1.00 98.69 94 ILE A N 1
ATOM 727 C CA . ILE A 1 94 ? -7.286 -8.200 -3.816 1.00 98.69 94 ILE A CA 1
ATOM 728 C C . ILE A 1 94 ? -7.712 -8.114 -5.277 1.00 98.69 94 ILE A C 1
ATOM 730 O O . ILE A 1 94 ? -7.939 -9.143 -5.916 1.00 98.69 94 ILE A O 1
ATOM 734 N N . ILE A 1 95 ? -7.758 -6.895 -5.807 1.00 98.31 95 ILE A N 1
ATOM 735 C CA . ILE A 1 95 ? -7.789 -6.618 -7.244 1.00 98.31 95 ILE A CA 1
ATOM 736 C C . ILE A 1 95 ? -6.355 -6.321 -7.682 1.00 98.31 95 ILE A C 1
ATOM 738 O O . ILE A 1 95 ? -5.668 -5.524 -7.046 1.00 98.31 95 ILE A O 1
ATOM 742 N N . ARG A 1 96 ? -5.906 -6.972 -8.760 1.00 98.38 96 ARG A N 1
ATOM 743 C CA . ARG A 1 96 ? -4.617 -6.706 -9.413 1.00 98.38 96 ARG A CA 1
ATOM 744 C C . ARG A 1 96 ? -4.905 -6.114 -10.779 1.00 98.38 96 ARG A C 1
ATOM 746 O O . ARG A 1 96 ? -5.478 -6.809 -11.618 1.00 98.38 96 ARG A O 1
ATOM 753 N N . PHE A 1 97 ? -4.550 -4.855 -10.973 1.00 97.88 97 PHE A N 1
ATOM 754 C CA . PHE A 1 97 ? -4.778 -4.171 -12.237 1.00 97.88 97 PHE A CA 1
ATOM 755 C C . PHE A 1 97 ? -3.843 -4.740 -13.311 1.00 97.88 97 PHE A C 1
ATOM 757 O O . PHE A 1 97 ? -2.741 -5.197 -13.003 1.00 97.88 97 PHE A O 1
ATOM 764 N N . ALA A 1 98 ? -4.318 -4.811 -14.552 1.00 95.94 98 ALA A N 1
ATOM 765 C CA . ALA A 1 98 ? -3.583 -5.421 -15.668 1.00 95.94 98 ALA A CA 1
ATOM 766 C C . ALA A 1 98 ? -2.975 -4.378 -16.619 1.00 95.94 98 ALA A C 1
ATOM 768 O O . ALA A 1 98 ? -2.267 -4.737 -17.552 1.00 95.94 98 ALA A O 1
ATOM 769 N N . ASP A 1 99 ? -3.294 -3.112 -16.386 1.00 96.38 99 ASP A N 1
ATOM 770 C CA . ASP A 1 99 ? -3.057 -1.951 -17.236 1.00 96.38 99 ASP A CA 1
ATOM 771 C C . ASP A 1 99 ? -2.174 -0.889 -16.558 1.00 96.38 99 ASP A C 1
ATOM 773 O O . ASP A 1 99 ? -1.937 0.171 -17.132 1.00 96.38 99 ASP A O 1
ATOM 777 N N . TYR A 1 100 ? -1.654 -1.191 -15.362 1.00 92.88 100 TYR A N 1
ATOM 778 C CA . TYR A 1 100 ? -0.752 -0.325 -14.607 1.00 92.88 100 TYR A CA 1
ATOM 779 C C . TYR A 1 100 ? 0.411 -1.125 -14.021 1.00 92.88 100 TYR A C 1
ATOM 781 O O . TYR A 1 100 ? 0.243 -1.876 -13.051 1.00 92.88 100 TYR A O 1
ATOM 789 N N . ASP A 1 101 ? 1.595 -0.900 -14.586 1.00 92.31 101 ASP A N 1
ATOM 790 C CA . ASP A 1 101 ? 2.837 -1.539 -14.173 1.00 92.31 101 ASP A CA 1
ATOM 791 C C . ASP A 1 101 ? 3.811 -0.525 -13.559 1.00 92.31 101 ASP A C 1
ATOM 793 O O . ASP A 1 101 ? 3.949 0.618 -13.990 1.00 92.31 101 ASP A O 1
ATOM 797 N N . PHE A 1 102 ? 4.530 -0.969 -12.537 1.00 96.38 102 PHE A N 1
ATOM 798 C CA . PHE A 1 102 ? 5.649 -0.259 -11.945 1.00 96.38 102 PHE A CA 1
ATOM 799 C C . PHE A 1 102 ? 6.913 -0.558 -12.745 1.00 96.38 102 PHE A C 1
ATOM 801 O O . PHE A 1 102 ? 7.499 -1.625 -12.596 1.00 96.38 102 PHE A O 1
ATOM 808 N N . GLU A 1 103 ? 7.366 0.358 -13.591 1.00 94.12 103 GLU A N 1
ATOM 809 C CA . GLU A 1 103 ? 8.394 0.049 -14.601 1.00 94.12 103 GLU A CA 1
ATOM 810 C C . GLU A 1 103 ? 9.845 0.104 -14.088 1.00 94.12 103 GLU A C 1
ATOM 812 O O . GLU A 1 103 ? 10.701 -0.649 -14.548 1.00 94.12 103 GLU A O 1
ATOM 817 N N . SER A 1 104 ? 10.140 0.959 -13.106 1.00 93.69 104 SER A N 1
ATOM 818 C CA . SER A 1 104 ? 11.502 1.215 -12.605 1.00 93.69 104 SER A CA 1
ATOM 819 C C . SER A 1 104 ? 11.680 0.763 -11.154 1.00 93.69 104 SER A C 1
ATOM 821 O O . SER A 1 104 ? 10.705 0.554 -10.454 1.00 93.69 104 SER A O 1
ATOM 823 N N . ASN A 1 105 ? 12.905 0.601 -10.644 1.00 96.00 105 ASN A N 1
ATOM 824 C CA . ASN A 1 105 ? 13.127 0.465 -9.190 1.00 96.00 105 ASN A CA 1
ATOM 825 C C . ASN A 1 105 ? 13.292 1.851 -8.540 1.00 96.00 105 ASN A C 1
ATOM 827 O O . ASN A 1 105 ? 14.256 2.094 -7.814 1.00 96.00 105 ASN A O 1
ATOM 831 N N . ASP A 1 106 ? 12.383 2.775 -8.849 1.00 96.06 106 ASP A N 1
ATOM 832 C CA . ASP A 1 106 ? 12.376 4.118 -8.278 1.00 96.06 106 ASP A CA 1
ATOM 833 C C . ASP A 1 106 ? 11.404 4.185 -7.093 1.00 96.06 106 ASP A C 1
ATOM 835 O O . ASP A 1 106 ? 10.189 4.081 -7.261 1.00 96.06 106 ASP A O 1
ATOM 839 N N . ALA A 1 107 ? 11.950 4.345 -5.885 1.00 96.56 107 ALA A N 1
ATOM 840 C CA . ALA A 1 107 ? 11.184 4.388 -4.641 1.00 96.56 107 ALA A CA 1
ATOM 841 C C . ALA A 1 107 ? 10.262 5.618 -4.531 1.00 96.56 107 ALA A C 1
ATOM 843 O O . ALA A 1 107 ? 9.398 5.652 -3.660 1.00 96.56 107 ALA A O 1
ATOM 844 N N . HIS A 1 108 ? 10.414 6.619 -5.402 1.00 96.44 108 HIS A N 1
ATOM 845 C CA . HIS A 1 108 ? 9.540 7.791 -5.414 1.00 96.44 108 HIS A CA 1
ATOM 846 C C . HIS A 1 108 ? 8.156 7.509 -6.017 1.00 96.44 108 HIS A C 1
ATOM 848 O O . HIS A 1 108 ? 7.218 8.251 -5.736 1.00 96.44 108 HIS A O 1
ATOM 854 N N . ASN A 1 109 ? 7.998 6.441 -6.806 1.00 96.00 109 ASN A N 1
ATOM 855 C CA . ASN A 1 109 ? 6.763 6.139 -7.541 1.00 96.00 109 ASN A CA 1
ATOM 856 C C . ASN A 1 109 ? 5.719 5.416 -6.667 1.00 96.00 109 ASN A C 1
ATOM 858 O O . ASN A 1 109 ? 5.186 4.371 -7.049 1.00 96.00 109 ASN A O 1
ATOM 862 N N . THR A 1 110 ? 5.454 5.941 -5.471 1.00 96.56 110 THR A N 1
ATOM 863 C CA . THR A 1 110 ? 4.464 5.391 -4.537 1.00 96.56 110 THR A CA 1
ATOM 864 C C . THR A 1 110 ? 3.035 5.534 -5.067 1.00 96.56 110 THR A C 1
ATOM 866 O O . THR A 1 110 ? 2.755 6.327 -5.965 1.00 96.56 110 THR A O 1
ATOM 869 N N . ILE A 1 111 ? 2.113 4.751 -4.502 1.00 97.44 111 ILE A N 1
ATOM 870 C CA . ILE A 1 111 ? 0.681 4.851 -4.800 1.00 97.44 111 ILE A CA 1
ATOM 871 C C . ILE A 1 111 ? 0.004 5.664 -3.699 1.00 97.44 111 ILE A C 1
ATOM 873 O O . ILE A 1 111 ? 0.036 5.255 -2.538 1.00 97.44 111 ILE A O 1
ATOM 877 N N . SER A 1 112 ? -0.656 6.756 -4.074 1.00 96.62 112 SER A N 1
ATOM 878 C CA . SER A 1 112 ? -1.568 7.492 -3.194 1.00 96.62 112 SER A CA 1
ATOM 879 C C . SER A 1 112 ? -3.018 7.102 -3.484 1.00 96.62 112 SER A C 1
ATOM 881 O O . SER A 1 112 ? -3.380 6.903 -4.644 1.00 96.62 112 SER A O 1
ATOM 883 N N . MET A 1 113 ? -3.854 7.003 -2.451 1.00 96.31 113 MET A N 1
ATOM 884 C CA . MET A 1 113 ? -5.263 6.612 -2.576 1.00 96.31 113 MET A CA 1
ATOM 885 C C . MET A 1 113 ? -6.163 7.563 -1.789 1.00 96.31 113 MET A C 1
ATOM 887 O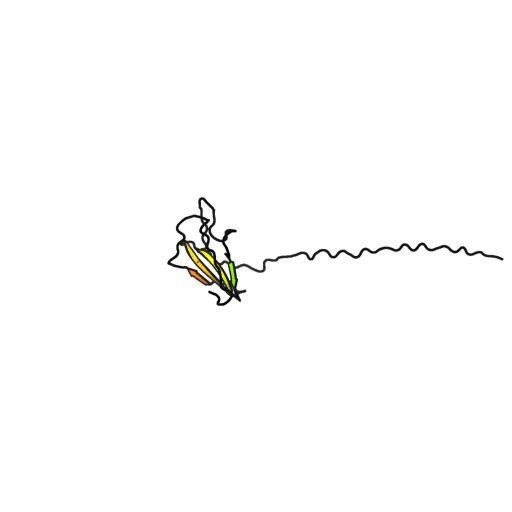 O . MET A 1 113 ? -5.813 7.990 -0.701 1.00 96.31 113 MET A O 1
ATOM 891 N N . GLY A 1 114 ? -7.350 7.853 -2.311 1.00 96.50 114 GLY A N 1
ATOM 892 C CA . GLY A 1 114 ? -8.399 8.566 -1.587 1.00 96.50 114 GLY A CA 1
ATOM 893 C C . GLY A 1 114 ? -9.728 7.843 -1.751 1.00 96.50 114 GLY A C 1
ATOM 894 O O . GLY A 1 114 ? -9.905 7.106 -2.716 1.00 96.50 114 GLY A O 1
ATOM 895 N N . ILE A 1 115 ? -10.639 8.044 -0.799 1.00 97.31 115 ILE A N 1
ATOM 896 C CA . ILE A 1 115 ? -12.022 7.563 -0.882 1.00 97.31 115 ILE A CA 1
ATOM 897 C C . ILE A 1 115 ? -12.934 8.750 -0.604 1.00 97.31 115 ILE A C 1
ATOM 899 O O . ILE A 1 115 ? -12.795 9.413 0.429 1.00 97.31 115 ILE A O 1
ATOM 903 N N . CYS A 1 116 ? -13.866 9.024 -1.510 1.00 97.19 116 CYS A N 1
ATOM 904 C CA . CYS A 1 116 ? -14.844 10.084 -1.339 1.00 97.19 116 CYS A CA 1
ATOM 905 C C . CYS A 1 116 ? -15.799 9.743 -0.180 1.00 97.19 116 CYS A C 1
ATOM 907 O O . CYS A 1 116 ? -16.491 8.724 -0.233 1.00 97.19 116 CYS A O 1
ATOM 909 N N . PRO A 1 117 ? -15.914 10.583 0.867 1.00 95.38 117 PRO A N 1
ATOM 910 C CA . PRO A 1 117 ? -16.813 10.292 1.982 1.00 95.38 117 PRO A CA 1
ATOM 911 C C . PRO A 1 117 ? -18.301 10.305 1.608 1.00 95.38 117 PRO A C 1
ATOM 913 O O . PRO A 1 117 ? -19.113 9.766 2.356 1.00 95.38 117 PRO A O 1
ATOM 916 N N . GLN A 1 118 ? -18.662 10.961 0.500 1.00 96.88 118 GLN A N 1
ATOM 917 C CA . GLN A 1 118 ? -20.053 11.172 0.104 1.00 96.88 118 GLN A CA 1
ATOM 918 C C . GLN A 1 118 ? -20.660 9.957 -0.608 1.00 96.88 118 GLN A C 1
ATOM 920 O O . GLN A 1 118 ? -21.839 9.670 -0.409 1.00 96.88 118 GLN A O 1
ATOM 925 N N . ASP A 1 119 ? -19.880 9.259 -1.430 1.00 96.81 119 ASP A N 1
ATOM 926 C CA . ASP A 1 119 ? -20.363 8.181 -2.303 1.00 96.81 119 ASP A CA 1
ATOM 927 C C . ASP A 1 119 ? -19.416 6.972 -2.402 1.00 96.81 119 ASP A C 1
ATOM 929 O O . ASP A 1 119 ? -19.730 6.010 -3.102 1.00 96.81 119 ASP A O 1
ATOM 933 N N . ALA A 1 120 ? -18.307 6.977 -1.656 1.00 93.56 120 ALA A N 1
ATOM 934 C CA . ALA A 1 120 ? -17.331 5.894 -1.585 1.00 93.56 120 ALA A CA 1
ATOM 935 C C . ALA A 1 120 ? -16.633 5.544 -2.918 1.00 93.56 120 ALA A C 1
ATOM 937 O O . ALA A 1 120 ? -16.177 4.405 -3.071 1.00 93.56 120 ALA A O 1
ATOM 938 N N . THR A 1 121 ? -16.531 6.494 -3.861 1.00 91.56 121 THR A N 1
ATOM 939 C CA . THR A 1 121 ? -15.633 6.368 -5.029 1.00 91.56 121 THR A CA 1
ATOM 940 C C . THR A 1 121 ? -14.170 6.508 -4.649 1.00 91.56 121 THR A C 1
ATOM 942 O O . THR A 1 121 ? -13.891 7.335 -3.746 1.00 91.56 121 THR A O 1
#

Sequence (121 aa):
MRLNGKLAGILQLTLLIGAPRLAPADFRAAKVGDSLVDARALTIQGGFGQCINGLSFQQDAIVTHGEHQYVAYYDANRRVCLARRELPQDRWRIIRFADYDFESNDAHNTISMGICPQDAT

Radius of gyration: 32.12 Å; chains: 1; bounding box: 40×40×118 Å

Secondary structure (DSSP, 8-state):
-----------------PPP-PPPP-----------S-TTB-----SS-S-SSS-TT-TTSEEEETTEEEEEEEBTTSEEEEEEEETT----EEEEEEEEE--S--TT-PPP----TTT--

Foldseek 3Di:
DDDDDDDDDDDDDDDPPPDPDPDPPDDDDDDPDAADQDPFFDFFDAPADRGQQPDPPQACQWDDAPQKIWGWGAGNQQFIKIWMDGPPDRDIDIDTDPPDGDDHRDSVPHDHDDADNPPGD